Protein AF-A0A485AQF2-F1 (afdb_monomer_lite)

Foldseek 3Di:
DLVCVLVVDDLVRCCVVVVHDSVVSVVVLVVLCVVQVHPDSVSSSVVVVVCCVVCPPVDDPPD

Structure (mmCIF, N/CA/C/O backbone):
data_AF-A0A485AQF2-F1
#
_entry.id   AF-A0A485AQF2-F1
#
loop_
_atom_site.group_PDB
_atom_site.id
_atom_site.type_symbol
_atom_site.label_atom_id
_atom_site.label_alt_id
_atom_site.label_comp_id
_atom_site.label_asym_id
_atom_site.label_entity_id
_atom_site.label_seq_id
_atom_site.pdbx_PDB_ins_code
_atom_site.Cartn_x
_atom_site.Cartn_y
_atom_site.Ca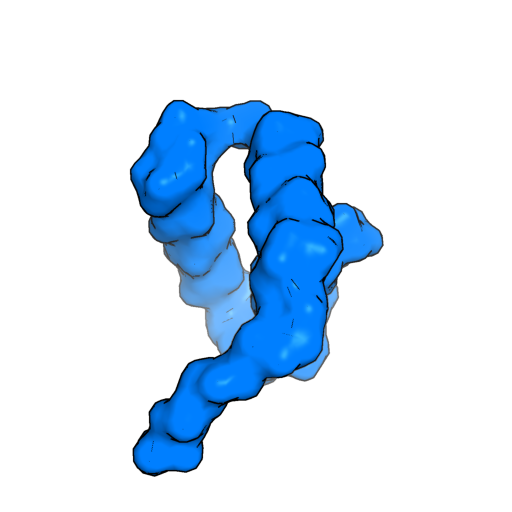rtn_z
_atom_site.occupancy
_atom_site.B_iso_or_equiv
_atom_site.auth_seq_id
_atom_site.auth_comp_id
_atom_site.auth_asym_id
_atom_site.auth_atom_id
_atom_site.pdbx_PDB_model_num
ATOM 1 N N . MET A 1 1 ? -1.684 -5.912 2.584 1.00 91.88 1 MET A N 1
ATOM 2 C CA . MET A 1 1 ? -2.520 -4.687 2.684 1.00 91.88 1 MET A CA 1
ATOM 3 C C . MET A 1 1 ? -2.785 -4.057 1.326 1.00 91.88 1 MET A C 1
ATOM 5 O O . MET A 1 1 ? -3.937 -4.038 0.913 1.00 91.88 1 MET A O 1
ATOM 9 N N . LEU A 1 2 ? -1.750 -3.572 0.623 1.00 92.38 2 LEU A N 1
ATOM 10 C CA . LEU A 1 2 ? -1.905 -2.921 -0.685 1.00 92.38 2 LEU A CA 1
ATOM 11 C C . LEU A 1 2 ? -2.668 -3.803 -1.687 1.00 92.38 2 LEU A C 1
ATOM 13 O O . LEU A 1 2 ? -3.667 -3.345 -2.227 1.00 92.38 2 LEU A O 1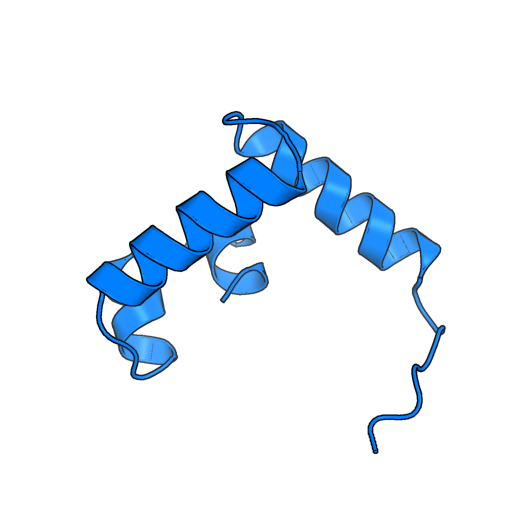
ATOM 17 N N . GLN A 1 3 ? -2.277 -5.072 -1.842 1.00 92.06 3 GLN A N 1
ATOM 18 C CA . GLN A 1 3 ? -2.960 -6.025 -2.731 1.00 92.06 3 GLN A CA 1
ATOM 19 C C . GLN A 1 3 ? -4.455 -6.175 -2.417 1.00 92.06 3 GLN A C 1
ATOM 21 O O . GLN A 1 3 ? -5.281 -6.062 -3.313 1.00 92.06 3 GLN A O 1
ATOM 26 N N . MET A 1 4 ? -4.831 -6.313 -1.142 1.00 95.12 4 MET A N 1
ATOM 27 C CA . MET A 1 4 ? -6.246 -6.367 -0.749 1.00 95.12 4 MET A CA 1
ATOM 28 C C . MET A 1 4 ? -6.998 -5.081 -1.110 1.00 95.12 4 MET A C 1
ATOM 30 O O . MET A 1 4 ? -8.123 -5.116 -1.600 1.00 95.12 4 MET A O 1
ATOM 34 N N . TRP A 1 5 ? -6.376 -3.920 -0.890 1.00 94.75 5 TRP A N 1
ATOM 35 C CA . TRP A 1 5 ? -6.989 -2.640 -1.240 1.00 94.75 5 TRP A CA 1
ATOM 36 C C . TRP A 1 5 ? -7.179 -2.483 -2.757 1.00 94.75 5 TRP A C 1
ATOM 38 O O . TRP A 1 5 ? -8.203 -1.941 -3.198 1.00 94.75 5 TRP A O 1
ATOM 48 N N . MET A 1 6 ? -6.219 -2.976 -3.543 1.00 92.44 6 MET A N 1
ATOM 49 C CA . MET A 1 6 ? -6.295 -3.034 -5.005 1.00 92.44 6 MET A CA 1
ATOM 50 C C . MET A 1 6 ? -7.353 -4.036 -5.480 1.00 92.44 6 MET A C 1
ATOM 52 O O . MET A 1 6 ? -8.088 -3.724 -6.407 1.00 92.44 6 MET A O 1
ATOM 56 N N . ALA A 1 7 ? -7.542 -5.148 -4.766 1.00 91.75 7 ALA A N 1
ATOM 57 C CA . ALA A 1 7 ? -8.613 -6.124 -4.987 1.00 91.75 7 ALA A CA 1
ATOM 58 C C . ALA A 1 7 ? -10.008 -5.650 -4.522 1.00 91.75 7 ALA A C 1
ATOM 60 O O . ALA A 1 7 ? -10.958 -6.423 -4.518 1.00 91.75 7 ALA A O 1
ATOM 61 N N . GLY A 1 8 ? -10.153 -4.386 -4.107 1.00 93.25 8 GLY A N 1
ATOM 62 C CA . GLY A 1 8 ? -11.453 -3.794 -3.775 1.00 93.25 8 GLY A CA 1
ATOM 63 C C . GLY A 1 8 ? -11.890 -3.928 -2.315 1.00 93.25 8 GLY A C 1
ATOM 64 O O . GLY A 1 8 ? -12.939 -3.396 -1.964 1.00 93.25 8 GLY A O 1
ATOM 65 N N . TYR A 1 9 ? -11.084 -4.535 -1.441 1.00 96.69 9 TYR A N 1
ATOM 66 C CA . TYR A 1 9 ? -11.467 -4.750 -0.045 1.00 96.69 9 TYR A CA 1
ATOM 67 C C . TYR A 1 9 ? -11.632 -3.419 0.710 1.00 96.69 9 TYR A C 1
ATOM 69 O O . TYR A 1 9 ? -10.822 -2.483 0.600 1.00 96.69 9 TYR A O 1
ATOM 77 N N . GLY A 1 10 ? -12.678 -3.350 1.531 1.00 96.44 10 GLY A N 1
ATOM 78 C CA . GLY A 1 10 ? -12.958 -2.244 2.439 1.00 96.44 10 GLY A CA 1
ATOM 79 C C . GLY A 1 10 ? -11.990 -2.184 3.626 1.00 96.44 10 GLY A C 1
ATOM 80 O O . GLY A 1 10 ? -11.298 -3.145 3.954 1.00 96.44 10 GLY A O 1
ATOM 81 N N . THR A 1 11 ? -11.940 -1.036 4.313 1.00 97.81 11 THR A N 1
ATOM 82 C CA . THR A 1 11 ? -11.051 -0.839 5.478 1.00 97.81 11 THR A CA 1
ATOM 83 C C . THR A 1 11 ? -11.313 -1.856 6.593 1.00 97.81 11 THR A C 1
ATOM 85 O O . THR A 1 11 ? -10.354 -2.372 7.160 1.00 97.81 11 THR A O 1
ATOM 88 N N . ALA A 1 12 ? -12.580 -2.173 6.880 1.00 98.06 12 ALA A N 1
ATOM 89 C CA . ALA A 1 12 ? -12.951 -3.145 7.910 1.00 98.06 12 ALA A CA 1
ATOM 90 C C . ALA A 1 12 ? -12.504 -4.574 7.553 1.00 98.06 12 ALA A C 1
ATOM 92 O O . ALA A 1 12 ? -11.908 -5.253 8.383 1.00 98.06 12 ALA A O 1
ATOM 93 N N . GLN A 1 13 ? -12.701 -4.991 6.296 1.00 98.31 13 GLN A N 1
ATOM 94 C CA . GLN A 1 13 ? -12.276 -6.310 5.810 1.00 98.31 13 GLN A CA 1
ATOM 95 C C . GLN A 1 13 ? -10.752 -6.472 5.892 1.00 98.31 13 GLN A C 1
ATOM 97 O O . GLN A 1 13 ? -10.261 -7.455 6.433 1.00 98.31 13 GLN A O 1
ATOM 102 N N . ILE A 1 14 ? -9.996 -5.469 5.426 1.00 98.44 14 ILE A N 1
ATOM 103 C CA . ILE A 1 14 ? -8.527 -5.465 5.512 1.00 98.44 14 ILE A CA 1
ATOM 104 C C . ILE A 1 14 ? -8.065 -5.497 6.972 1.00 98.44 14 ILE A C 1
ATOM 106 O O . ILE A 1 14 ? -7.138 -6.225 7.309 1.00 98.44 14 ILE A O 1
ATOM 110 N N . SER A 1 15 ? -8.704 -4.698 7.829 1.00 98.56 15 SER A N 1
ATOM 111 C CA . SER A 1 15 ? -8.395 -4.623 9.258 1.00 98.56 15 SER A CA 1
ATOM 112 C C . SER A 1 15 ? -8.554 -5.982 9.938 1.00 98.56 15 SER A C 1
ATOM 114 O O . SER A 1 15 ? -7.634 -6.418 10.625 1.00 98.56 15 SER A O 1
ATOM 116 N N . SER A 1 16 ? -9.677 -6.661 9.689 1.00 98.38 16 SER A N 1
ATOM 117 C CA . SER A 1 16 ? -9.967 -7.989 10.228 1.00 98.38 16 SER A CA 1
ATOM 118 C C . SER A 1 16 ? -8.995 -9.045 9.693 1.00 98.38 16 SER A C 1
ATOM 120 O O . SER A 1 16 ? -8.330 -9.710 10.480 1.00 98.38 16 SER A O 1
ATOM 122 N N . GLN A 1 17 ? -8.829 -9.145 8.372 1.00 98.12 17 GLN A N 1
ATOM 123 C CA . GLN A 1 17 ? -8.030 -10.208 7.752 1.00 98.12 17 GLN A CA 1
ATOM 124 C C . GLN A 1 17 ? -6.525 -10.081 8.022 1.00 98.12 17 GLN A C 1
ATOM 126 O O . GLN A 1 17 ? -5.818 -11.082 8.045 1.00 98.12 17 GLN A O 1
ATOM 131 N N . MET A 1 18 ? -6.021 -8.861 8.218 1.00 97.31 18 MET A N 1
ATOM 132 C CA . MET A 1 18 ? -4.612 -8.625 8.550 1.00 97.31 18 MET A CA 1
ATOM 133 C C . MET A 1 18 ? -4.350 -8.482 10.053 1.00 97.31 18 MET A C 1
ATOM 135 O O . MET A 1 18 ? -3.203 -8.263 10.431 1.00 97.31 18 MET A O 1
ATOM 139 N N . ASN A 1 19 ? -5.387 -8.547 10.894 1.00 97.94 19 ASN A N 1
ATOM 140 C CA . ASN A 1 19 ? -5.300 -8.314 12.337 1.00 97.94 19 ASN A CA 1
ATOM 141 C C . ASN A 1 19 ? -4.589 -6.989 12.713 1.00 97.94 19 ASN A C 1
ATOM 143 O O . ASN A 1 19 ? -3.715 -6.940 13.578 1.00 97.94 19 ASN A O 1
ATOM 147 N N . ILE A 1 20 ? -4.949 -5.885 12.045 1.00 98.06 20 ILE A N 1
ATOM 148 C CA . ILE A 1 20 ? -4.429 -4.533 12.333 1.00 98.06 20 ILE A CA 1
ATOM 149 C C . ILE A 1 20 ? -5.570 -3.541 12.533 1.00 98.06 20 ILE A C 1
ATOM 151 O O . ILE A 1 20 ? -6.629 -3.671 11.927 1.00 98.06 20 ILE A O 1
ATOM 155 N N . LYS A 1 21 ? -5.360 -2.494 13.343 1.00 98.50 21 LYS A N 1
ATOM 156 C CA . LYS A 1 21 ? -6.400 -1.484 13.618 1.00 98.50 21 LYS A CA 1
ATOM 157 C C . LYS A 1 21 ? -6.853 -0.779 12.330 1.00 98.50 21 LYS A C 1
ATOM 159 O O . LYS A 1 21 ? -6.024 -0.380 11.512 1.00 98.50 21 LYS A O 1
ATOM 164 N N . ALA A 1 22 ? -8.151 -0.501 12.198 1.00 98.38 22 ALA A N 1
ATOM 165 C CA . ALA A 1 22 ? -8.711 0.217 11.046 1.00 98.38 22 ALA A CA 1
ATOM 166 C C . ALA A 1 22 ? -8.028 1.576 10.783 1.00 98.38 22 ALA A C 1
ATOM 168 O O . ALA A 1 22 ? -7.751 1.925 9.635 1.00 98.38 22 ALA A O 1
ATOM 169 N N . LYS A 1 23 ? -7.661 2.315 11.844 1.00 98.31 23 LYS A N 1
ATOM 170 C CA 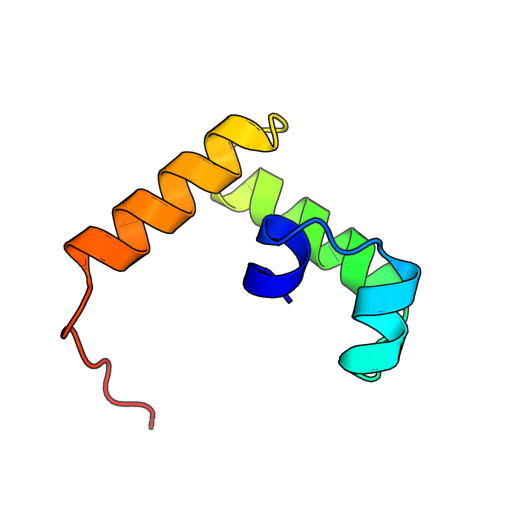. LYS A 1 23 ? -6.892 3.568 11.718 1.00 98.31 23 LYS A CA 1
ATOM 171 C C . LYS A 1 23 ? -5.522 3.369 11.058 1.00 98.31 23 LYS A C 1
ATOM 173 O O . LYS A 1 23 ? -5.078 4.222 10.293 1.00 98.31 23 LYS A O 1
ATOM 178 N N . THR A 1 24 ? -4.876 2.230 11.306 1.00 98.31 24 THR A N 1
ATOM 179 C CA . THR A 1 24 ? -3.590 1.864 10.702 1.00 98.31 24 THR A CA 1
ATOM 180 C C . THR A 1 24 ? -3.758 1.588 9.210 1.00 98.31 24 THR A C 1
ATOM 182 O O . THR A 1 24 ? -2.977 2.090 8.407 1.00 98.31 24 THR A O 1
ATOM 185 N N . VAL A 1 25 ? -4.829 0.891 8.812 1.00 98.44 25 VAL A N 1
ATOM 186 C CA . VAL A 1 25 ? -5.180 0.703 7.392 1.00 98.44 25 VAL A CA 1
ATOM 187 C C . VAL A 1 25 ? -5.363 2.055 6.696 1.00 98.44 25 VAL A C 1
ATOM 189 O O . VAL A 1 25 ? -4.782 2.281 5.635 1.00 98.44 25 VAL A O 1
ATOM 192 N N . SER A 1 26 ? -6.119 2.981 7.295 1.00 97.81 26 SER A N 1
ATOM 193 C CA . SER A 1 26 ? -6.309 4.334 6.751 1.00 97.81 26 SER A CA 1
ATOM 194 C C . SER A 1 26 ? -4.993 5.109 6.629 1.00 97.81 26 SER A C 1
ATOM 196 O O . SER A 1 26 ? -4.747 5.734 5.597 1.00 97.81 26 SER A O 1
ATOM 198 N N . SER A 1 27 ? -4.113 5.018 7.631 1.00 98.44 27 SER A N 1
ATOM 199 C CA . SER A 1 27 ? -2.774 5.618 7.583 1.00 98.44 27 SER A CA 1
ATOM 200 C C . SER A 1 27 ? -1.936 5.039 6.441 1.00 98.44 27 SER A C 1
ATOM 202 O O . SER A 1 27 ? -1.378 5.794 5.646 1.00 98.44 27 SER A O 1
ATOM 204 N N . HIS A 1 28 ? -1.917 3.714 6.267 1.00 97.94 28 HIS A N 1
ATOM 205 C CA . HIS A 1 28 ? -1.195 3.099 5.158 1.00 97.94 28 HIS A CA 1
ATOM 206 C C . HIS A 1 28 ? -1.742 3.523 3.790 1.00 97.94 28 HIS A C 1
ATOM 208 O O . HIS A 1 28 ? -0.951 3.805 2.891 1.00 97.94 28 HIS A O 1
ATOM 214 N N . LYS A 1 29 ? -3.069 3.638 3.629 1.00 96.81 29 LYS A N 1
ATOM 215 C CA . LYS A 1 29 ? -3.685 4.190 2.408 1.00 96.81 29 LYS A CA 1
ATOM 216 C C . LYS A 1 29 ? -3.193 5.615 2.134 1.00 96.81 29 LYS A C 1
ATOM 218 O O . LYS A 1 29 ? -2.864 5.935 0.995 1.00 96.81 29 LYS A O 1
ATOM 223 N N . GLY A 1 30 ? -3.100 6.452 3.169 1.00 97.75 30 GLY A N 1
ATOM 224 C CA . GLY A 1 30 ? -2.525 7.797 3.075 1.00 97.75 30 GLY A CA 1
ATOM 225 C C . GLY A 1 30 ? -1.048 7.787 2.670 1.00 97.75 30 GLY A C 1
ATOM 226 O O . GLY A 1 30 ? -0.650 8.526 1.775 1.00 97.75 30 GLY A O 1
ATOM 227 N N . ASN A 1 31 ? -0.244 6.908 3.266 1.00 98.00 31 ASN A N 1
ATOM 228 C CA . ASN A 1 31 ? 1.180 6.789 2.952 1.00 98.00 31 ASN A CA 1
ATOM 229 C C . ASN A 1 31 ? 1.421 6.319 1.513 1.00 98.00 31 ASN A C 1
ATOM 231 O O . ASN A 1 31 ? 2.325 6.826 0.859 1.00 98.00 31 ASN A O 1
ATOM 235 N N . ILE A 1 32 ? 0.602 5.398 0.998 1.00 97.00 32 ILE A N 1
ATOM 236 C CA . ILE A 1 32 ? 0.665 4.966 -0.407 1.00 97.00 32 ILE A CA 1
ATOM 237 C C . ILE A 1 32 ? 0.361 6.142 -1.338 1.00 97.00 32 ILE A C 1
ATOM 239 O O . ILE A 1 32 ? 1.142 6.403 -2.246 1.00 97.00 32 ILE A O 1
ATOM 243 N N . LYS A 1 33 ? -0.713 6.902 -1.079 1.00 96.62 33 LYS A N 1
ATOM 244 C CA . LYS A 1 33 ? -1.047 8.101 -1.870 1.00 96.62 33 LYS A CA 1
ATOM 245 C C . LYS A 1 33 ? 0.099 9.112 -1.897 1.00 96.62 33 LYS A C 1
ATOM 247 O O . LYS A 1 33 ? 0.397 9.651 -2.954 1.00 96.62 33 LYS A O 1
ATOM 252 N N . LYS A 1 34 ? 0.770 9.328 -0.758 1.00 98.12 34 LYS A N 1
ATOM 253 C CA . LYS A 1 34 ? 1.949 10.206 -0.667 1.00 98.12 34 LYS A CA 1
ATOM 254 C C . LYS A 1 34 ? 3.135 9.673 -1.474 1.00 98.12 34 LYS A C 1
ATOM 256 O O . LYS A 1 34 ? 3.734 10.433 -2.220 1.00 98.12 34 LYS A O 1
ATOM 261 N N . LYS A 1 35 ? 3.450 8.378 -1.359 1.00 96.19 35 LYS A N 1
ATOM 262 C CA . LYS A 1 35 ? 4.569 7.746 -2.082 1.00 96.19 35 LYS A CA 1
ATOM 263 C C . LYS A 1 35 ? 4.374 7.737 -3.600 1.00 96.19 35 LYS A C 1
ATOM 265 O O . LYS A 1 35 ? 5.336 7.928 -4.325 1.00 96.19 35 LYS A O 1
ATOM 270 N N . ILE A 1 36 ? 3.143 7.527 -4.061 1.00 95.38 36 ILE A N 1
ATOM 271 C CA . ILE A 1 36 ? 2.783 7.507 -5.490 1.00 95.38 36 ILE A CA 1
ATOM 272 C C . ILE A 1 36 ? 2.385 8.906 -6.001 1.00 95.38 36 ILE A C 1
ATOM 274 O O . ILE A 1 36 ? 2.145 9.091 -7.187 1.00 95.38 36 ILE A O 1
ATOM 278 N N . GLN A 1 37 ? 2.313 9.900 -5.109 1.00 96.81 37 GLN A N 1
ATOM 279 C CA . GLN A 1 37 ? 1.966 11.292 -5.412 1.00 96.81 37 GLN A CA 1
ATOM 280 C C . GLN A 1 37 ? 0.608 11.468 -6.117 1.00 96.81 37 GLN A C 1
ATOM 282 O O . GLN A 1 37 ? 0.436 12.324 -6.980 1.00 96.81 37 GLN A O 1
ATOM 287 N N . THR A 1 38 ? -0.400 10.677 -5.737 1.00 96.44 38 THR A N 1
ATOM 288 C CA . THR A 1 38 ? -1.757 10.820 -6.284 1.00 96.44 38 THR A CA 1
ATOM 289 C C . THR A 1 38 ? -2.836 10.336 -5.322 1.00 96.44 38 THR A C 1
ATOM 291 O O . THR A 1 38 ? -2.639 9.414 -4.529 1.00 96.44 38 THR A O 1
ATOM 294 N N . HIS A 1 39 ? -4.018 10.949 -5.408 1.00 95.44 39 HIS A N 1
ATOM 295 C CA . HIS A 1 39 ? -5.217 10.516 -4.686 1.00 95.44 39 HIS A CA 1
ATOM 296 C C . HIS A 1 39 ? -6.100 9.574 -5.514 1.00 95.44 39 HIS A C 1
ATOM 298 O O . HIS A 1 39 ? -6.987 8.929 -4.942 1.00 95.44 39 HIS A O 1
ATOM 304 N N . ASN A 1 40 ? -5.863 9.477 -6.827 1.00 94.81 40 ASN A N 1
ATOM 305 C CA . ASN A 1 40 ? -6.672 8.677 -7.738 1.00 94.81 40 ASN A CA 1
ATOM 306 C C . ASN A 1 40 ? -6.355 7.182 -7.570 1.00 94.81 40 ASN A C 1
ATOM 308 O O . ASN A 1 40 ? -5.264 6.717 -7.900 1.00 94.81 40 ASN A O 1
ATOM 312 N N . LYS A 1 41 ? -7.335 6.415 -7.076 1.00 91.12 41 LYS A N 1
ATOM 313 C CA . LYS A 1 41 ? -7.177 4.977 -6.817 1.00 91.12 41 LYS A CA 1
ATOM 314 C C . LYS A 1 41 ? -6.868 4.179 -8.092 1.00 91.12 41 LYS A C 1
ATOM 316 O O . LYS A 1 41 ? -6.110 3.220 -8.007 1.00 91.12 41 LYS A O 1
ATOM 321 N N . GLN A 1 42 ? -7.412 4.575 -9.244 1.00 93.00 42 GLN A N 1
ATOM 322 C CA . GLN A 1 42 ? -7.177 3.877 -10.514 1.00 93.00 42 GLN A CA 1
ATOM 323 C C . GLN A 1 42 ? -5.739 4.062 -10.998 1.00 93.00 42 GLN A C 1
ATOM 325 O O . GLN A 1 42 ? -5.096 3.105 -11.415 1.00 93.00 42 GLN A O 1
ATOM 330 N N . VAL A 1 43 ? -5.196 5.273 -10.852 1.00 95.31 43 VAL A N 1
ATOM 331 C CA . VAL A 1 43 ? -3.786 5.544 -11.167 1.00 95.31 43 VAL A CA 1
ATOM 332 C C . VAL A 1 43 ? -2.868 4.705 -10.275 1.00 95.31 43 VAL A C 1
ATOM 334 O O . VAL A 1 43 ? -1.964 4.047 -10.780 1.00 95.31 43 VAL A O 1
ATOM 337 N N . ILE A 1 44 ? -3.144 4.646 -8.965 1.00 95.06 44 ILE A N 1
ATOM 338 C CA . ILE A 1 44 ? -2.386 3.794 -8.030 1.00 95.06 44 ILE A CA 1
ATOM 339 C C . ILE A 1 44 ? -2.450 2.323 -8.459 1.00 95.06 44 ILE A C 1
ATOM 341 O O . ILE A 1 44 ? -1.421 1.656 -8.477 1.00 95.06 44 ILE A O 1
ATOM 345 N N . TYR A 1 45 ? -3.633 1.827 -8.833 1.00 94.44 45 TYR A N 1
ATOM 346 C CA . TYR A 1 45 ? -3.810 0.456 -9.312 1.00 94.44 45 TYR A CA 1
ATOM 347 C C . TYR A 1 45 ? -2.947 0.154 -10.543 1.00 94.44 45 TYR A C 1
ATOM 349 O O . TYR A 1 45 ? -2.200 -0.825 -10.539 1.00 94.44 45 TYR A O 1
ATOM 357 N N . HIS A 1 46 ? -2.993 1.009 -11.568 1.00 94.69 46 HIS A N 1
ATOM 358 C CA . HIS A 1 46 ? -2.211 0.805 -12.787 1.00 94.69 46 HIS A CA 1
ATOM 359 C C . HIS A 1 46 ? -0.702 0.879 -12.537 1.00 94.69 46 HIS A C 1
ATOM 361 O O . HIS A 1 46 ? 0.031 0.053 -13.075 1.00 94.69 46 HIS A O 1
ATOM 367 N N . ILE A 1 47 ? -0.238 1.801 -11.687 1.00 94.19 47 ILE A N 1
ATOM 368 C CA . ILE A 1 47 ? 1.183 1.914 -11.324 1.00 94.19 47 ILE A CA 1
ATOM 369 C C . ILE A 1 47 ? 1.662 0.659 -10.592 1.00 94.19 47 ILE A C 1
ATOM 371 O O . ILE A 1 47 ? 2.707 0.115 -10.936 1.00 94.19 47 ILE A O 1
ATOM 375 N N . VAL A 1 48 ? 0.898 0.176 -9.607 1.00 92.12 48 VAL A N 1
ATOM 376 C CA . VAL A 1 48 ? 1.256 -1.034 -8.851 1.00 92.12 48 VAL A CA 1
ATOM 377 C C . VAL A 1 48 ? 1.317 -2.247 -9.775 1.00 92.12 48 VAL A C 1
ATOM 379 O O . VAL A 1 48 ? 2.300 -2.979 -9.737 1.00 92.12 48 VAL A O 1
ATOM 382 N N . ARG A 1 49 ? 0.328 -2.417 -10.659 1.00 92.88 49 ARG A N 1
ATOM 383 C CA . ARG A 1 49 ? 0.308 -3.519 -11.629 1.00 92.88 49 ARG A CA 1
ATOM 384 C C . ARG A 1 49 ? 1.476 -3.444 -12.616 1.00 92.88 49 ARG A C 1
ATOM 386 O O . ARG A 1 49 ? 2.067 -4.467 -12.940 1.00 92.88 49 ARG A O 1
ATOM 393 N N . LEU A 1 50 ? 1.815 -2.245 -13.095 1.00 94.81 50 LEU A N 1
ATOM 394 C CA . LEU A 1 50 ? 2.959 -2.041 -13.983 1.00 94.81 50 LEU A CA 1
ATOM 395 C C . LEU A 1 50 ? 4.275 -2.393 -13.282 1.00 94.81 50 LEU A C 1
ATOM 397 O O . LEU A 1 50 ? 5.100 -3.091 -13.863 1.00 94.81 50 LEU A O 1
ATOM 401 N N . ALA A 1 51 ? 4.449 -1.944 -12.037 1.00 92.75 51 ALA A N 1
ATOM 402 C CA . ALA A 1 51 ? 5.621 -2.272 -11.237 1.00 92.75 51 ALA A CA 1
ATOM 403 C C . ALA A 1 51 ? 5.742 -3.789 -11.036 1.00 92.75 51 ALA A C 1
ATOM 405 O O . ALA A 1 51 ? 6.783 -4.341 -11.364 1.00 92.75 51 ALA A O 1
ATOM 406 N N . GLU A 1 52 ? 4.672 -4.469 -10.605 1.00 89.62 52 GLU A N 1
ATOM 407 C CA . GLU A 1 52 ? 4.647 -5.934 -10.448 1.00 89.62 52 GLU A CA 1
ATOM 408 C C . GLU A 1 52 ? 5.013 -6.665 -11.751 1.00 89.62 52 GLU A C 1
ATOM 410 O O . GLU A 1 52 ? 5.798 -7.609 -11.718 1.00 89.62 52 GLU A O 1
ATOM 415 N N . ASN A 1 53 ? 4.506 -6.203 -12.900 1.00 93.38 53 ASN A N 1
ATOM 416 C CA . ASN A 1 53 ? 4.827 -6.788 -14.203 1.00 93.38 53 ASN A CA 1
ATOM 417 C C . ASN A 1 53 ? 6.303 -6.600 -14.592 1.00 93.38 53 ASN A C 1
ATOM 419 O O . ASN A 1 53 ? 6.917 -7.536 -15.096 1.00 93.38 53 ASN A O 1
ATOM 423 N N . ILE A 1 54 ? 6.870 -5.406 -14.379 1.00 95.31 54 ILE A N 1
ATOM 424 C CA . ILE A 1 54 ? 8.260 -5.087 -14.754 1.00 95.31 54 ILE A CA 1
ATOM 425 C C . ILE A 1 54 ? 9.262 -5.738 -13.795 1.00 95.31 54 ILE A C 1
ATOM 427 O O . ILE A 1 54 ? 10.340 -6.146 -14.218 1.00 95.31 54 ILE A O 1
ATOM 431 N N . THR A 1 55 ? 8.928 -5.837 -12.507 1.00 92.75 55 THR A N 1
ATOM 432 C CA . THR A 1 55 ? 9.820 -6.398 -11.483 1.00 92.75 55 THR A CA 1
ATOM 433 C C . THR A 1 55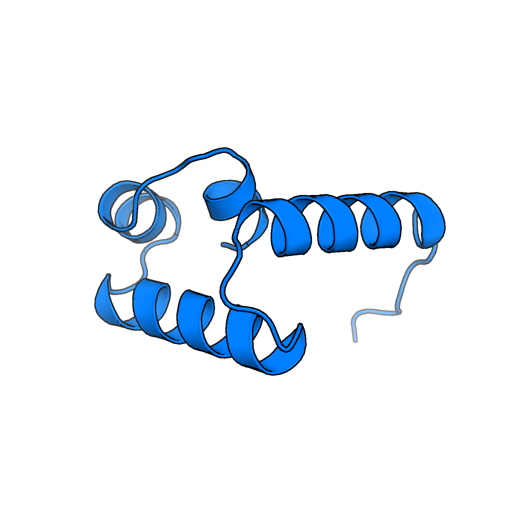 ? 9.572 -7.879 -11.209 1.00 92.75 55 THR A C 1
ATOM 435 O O . THR A 1 55 ? 10.140 -8.426 -10.264 1.00 92.75 55 THR A O 1
ATOM 438 N N . SER A 1 56 ? 8.717 -8.541 -11.993 1.00 89.12 56 SER A N 1
ATOM 439 C CA . SER A 1 56 ? 8.469 -9.977 -11.863 1.00 89.12 56 SER A CA 1
ATOM 440 C C . SER A 1 56 ? 9.773 -10.758 -12.057 1.00 89.12 56 SER A C 1
ATOM 442 O O . SER A 1 56 ? 10.494 -10.546 -13.029 1.00 89.12 56 SER A O 1
ATOM 444 N N . GLY A 1 57 ? 10.104 -11.639 -11.109 1.00 85.50 57 GLY A N 1
ATOM 445 C CA . GLY A 1 57 ? 11.361 -12.399 -11.104 1.00 85.50 57 GLY A CA 1
ATOM 446 C C . GLY A 1 57 ? 12.577 -11.650 -10.542 1.00 85.50 57 GLY A C 1
ATOM 447 O O . GLY A 1 57 ? 13.643 -12.246 -10.397 1.00 85.50 57 GLY A O 1
ATOM 448 N N . ILE A 1 58 ? 12.439 -10.373 -10.160 1.00 8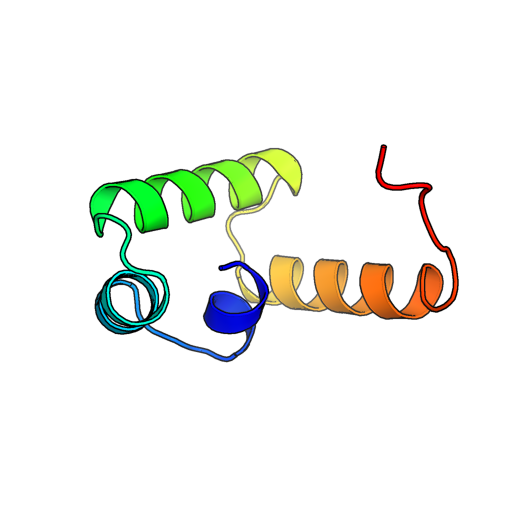9.62 58 ILE A N 1
ATOM 449 C CA . ILE A 1 58 ? 13.466 -9.667 -9.386 1.00 89.62 58 ILE A CA 1
ATOM 450 C C . ILE A 1 58 ? 13.294 -10.039 -7.913 1.00 89.62 58 ILE A C 1
ATOM 452 O O . ILE A 1 58 ? 12.412 -9.534 -7.216 1.00 89.62 58 ILE A O 1
ATOM 456 N N . HIS A 1 59 ? 14.154 -10.928 -7.424 1.00 81.31 59 HIS A N 1
ATOM 457 C CA . HIS A 1 59 ? 14.193 -11.299 -6.015 1.00 81.31 59 HIS A CA 1
ATOM 458 C C . HIS A 1 59 ? 15.145 -10.371 -5.263 1.00 81.31 59 HIS A C 1
ATOM 460 O O . HIS A 1 59 ? 16.353 -10.366 -5.496 1.00 81.31 59 HIS A O 1
ATOM 466 N N . VAL A 1 60 ? 14.600 -9.580 -4.341 1.00 75.94 60 VAL A N 1
ATOM 467 C CA . VAL A 1 60 ? 15.414 -8.822 -3.390 1.00 75.94 60 VAL A CA 1
ATOM 468 C C . VAL A 1 60 ? 15.788 -9.770 -2.255 1.00 75.94 60 VAL A C 1
ATOM 470 O O . VAL A 1 60 ? 14.914 -10.442 -1.711 1.00 75.94 60 VAL A O 1
ATOM 473 N N . ASN A 1 61 ? 17.073 -9.846 -1.907 1.00 75.44 61 ASN A N 1
ATOM 474 C CA . ASN A 1 61 ? 17.545 -10.674 -0.798 1.00 75.44 61 ASN A CA 1
ATOM 475 C C . ASN A 1 61 ? 16.912 -10.157 0.508 1.00 75.44 61 ASN A C 1
ATOM 477 O O . ASN A 1 61 ? 17.302 -9.103 1.017 1.00 75.44 61 ASN A O 1
ATOM 481 N N . LEU A 1 62 ? 15.894 -10.858 1.012 1.00 64.75 62 LEU A N 1
ATOM 482 C CA . LEU A 1 62 ? 15.263 -10.565 2.297 1.00 64.75 62 LEU A CA 1
ATOM 483 C C . LEU A 1 62 ? 16.206 -11.088 3.386 1.00 64.75 62 LEU A C 1
ATOM 485 O O . LEU A 1 62 ? 16.197 -12.276 3.693 1.00 64.75 62 LEU A O 1
ATOM 489 N N . ARG A 1 63 ? 17.078 -10.202 3.877 1.00 55.47 63 ARG A N 1
ATOM 490 C CA . ARG A 1 63 ? 17.860 -10.431 5.099 1.00 55.47 63 ARG A CA 1
ATOM 491 C C . ARG A 1 63 ? 16.959 -10.490 6.324 1.00 55.47 63 ARG A C 1
ATOM 493 O O . ARG A 1 63 ? 15.993 -9.694 6.368 1.00 55.47 63 ARG A O 1
#

Secondary structure (DSSP, 8-state):
-HHHHHTT--HHHHHHHTT--HHHHHHHHHHHHHHHT---HHHHHHHHHHHHHHSTT------

Sequence (63 aa):
MLQMWMAGYGTAQISSQMNIKAKTVSSHKGNIKKKIQTHNKQVIYHIVRLAENITSGIHVNLR

Radius of gyration: 12.92 Å; chains: 1; bounding box: 31×24×28 Å

pLDDT: mean 93.36, std 7.71, range [55.47, 98.56]

Organism: Raoultella planticola (NCBI:txid575)

InterPro domains:
  IPR000792 Transcription regulator LuxR, C-terminal [PF00196] (1-47)
  IPR000792 Transcription regulator LuxR, C-terminal [PR00038] (8-24)
  IPR000792 Transcription regulator LuxR, C-terminal [PR00038] (24-36)
  IPR000792 Transcription regulator LuxR, C-terminal [PS00622] (8-35)
  IPR000792 Transcription regulator LuxR, C-terminal [PS50043] (1-52)
  IPR000792 Transcription regulator LuxR, C-terminal [SM00421] (1-48)
  IPR000792 Transcription regulator LuxR, C-terminal [cd06170] (1-50)
  IPR016032 Signal transduction response regulator, C-terminal effector [SSF46894] (2-46)
  IPR036388 Winged helix-like DNA-binding domain superfamily [G3DSA:1.10.10.10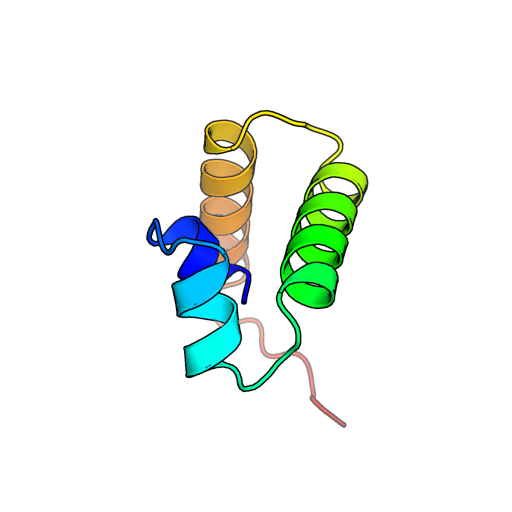] (1-54)